Protein AF-A0A960KCV8-F1 (afdb_monomer)

Nearest PDB structures (foldseek):
  3l4b-assembly1_A  TM=9.527E-01  e=4.035E-05  Thermotoga maritima MSB8
  1yqd-assembly1_A  TM=7.669E-01  e=3.746E-02  Populus tremuloides
  3l4b-assembly1_H  T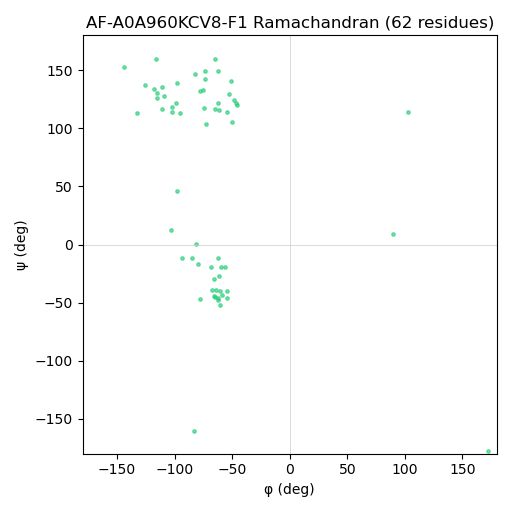M=7.762E-01  e=4.289E-02  Thermotoga maritima MSB8
  3l4b-assembly1_G  TM=7.819E-01  e=1.355E-01  Thermotoga maritima MSB8
  1p3d-assembly1_A  TM=7.026E-01  e=6.001E-01  Haemophilus influenzae

Foldseek 3Di:
DDPDPDDPPPPAEEEEQEFLAPVRLVVLVVSVVVVHAYEYEYCDPVSCVSHPPPRPHHYHNDHD

Solvent-accessible surface area (backbone atoms only — not comparable to full-atom values): 3965 Å² total; per-residue (Å²): 135,80,82,77,78,69,79,74,81,75,73,76,47,81,45,81,41,82,39,40,48,83,64,36,25,53,51,49,49,55,41,40,76,72,61,27,49,36,34,40,31,23,77,48,71,75,35,59,75,62,42,62,100,77,66,82,50,49,79,42,81,40,80,134

Secondary structure (DSSP, 8-state):
-----PPP-----EEEEE--SHHHHHHHHHHHHTT-EEEEEES-GGGGGGS-TT--SEEEES--

Structure (mmCIF, N/CA/C/O backbone):
data_AF-A0A960KCV8-F1
#
_entry.id   AF-A0A960KCV8-F1
#
loop_
_atom_site.group_PDB
_atom_site.id
_atom_site.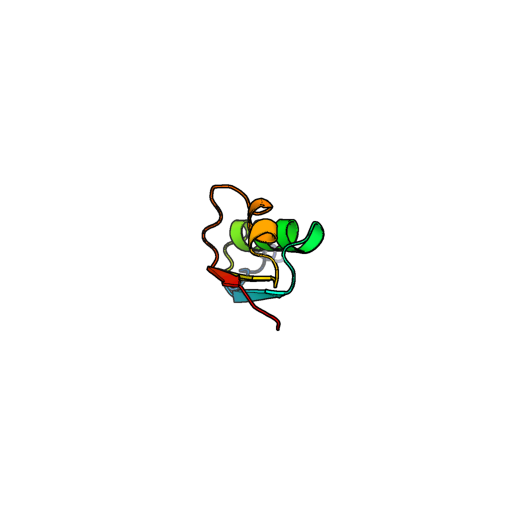type_symbol
_atom_site.label_atom_id
_atom_site.label_alt_id
_atom_site.label_comp_id
_atom_site.label_asym_id
_atom_site.label_entity_id
_atom_site.label_seq_id
_atom_site.pdbx_PDB_ins_code
_atom_site.Cartn_x
_atom_site.Cartn_y
_atom_site.Cartn_z
_atom_site.occupancy
_atom_site.B_iso_or_equiv
_atom_site.auth_seq_id
_atom_site.auth_comp_id
_atom_site.auth_asym_id
_atom_site.auth_atom_id
_atom_site.pdbx_PDB_model_num
ATOM 1 N N . MET A 1 1 ? -27.931 24.935 23.433 1.00 52.97 1 MET A N 1
ATOM 2 C CA . MET A 1 1 ? -26.811 23.972 23.467 1.00 52.97 1 MET A CA 1
ATOM 3 C C . MET A 1 1 ? -26.992 23.055 22.268 1.00 52.97 1 MET A C 1
ATOM 5 O O . MET A 1 1 ? -27.956 22.306 22.244 1.00 52.97 1 MET A O 1
ATOM 9 N N . LEU A 1 2 ? -26.206 23.246 21.207 1.00 52.28 2 LEU A N 1
ATOM 10 C CA . LEU A 1 2 ? -26.325 22.462 19.970 1.00 52.28 2 LEU A CA 1
ATOM 11 C C . LEU A 1 2 ? -25.775 21.046 20.214 1.00 52.28 2 LEU A C 1
ATOM 13 O O . LEU A 1 2 ? -24.773 20.932 20.926 1.00 52.28 2 LEU A O 1
ATOM 17 N N . PRO A 1 3 ? -26.369 19.981 19.645 1.00 55.16 3 PRO A N 1
ATOM 18 C CA . PRO A 1 3 ? -25.718 18.682 19.634 1.00 55.16 3 PRO A CA 1
ATOM 19 C C . PRO A 1 3 ? -24.412 18.810 18.843 1.00 55.16 3 PRO A C 1
ATOM 21 O O . PRO A 1 3 ? -24.401 19.234 17.687 1.00 55.16 3 PRO A O 1
ATOM 24 N N . SER A 1 4 ? -23.307 18.487 19.512 1.00 63.22 4 SER A N 1
ATOM 25 C CA . SER A 1 4 ? -22.007 18.246 18.894 1.00 63.22 4 SER A CA 1
ATOM 26 C C . SER A 1 4 ? -22.209 17.342 17.679 1.00 63.22 4 SER A C 1
ATOM 28 O O . SER A 1 4 ? -22.757 16.246 17.804 1.00 63.22 4 SER A O 1
ATOM 30 N N . ARG A 1 5 ? -21.838 17.831 16.495 1.00 57.03 5 ARG A N 1
ATOM 31 C CA . ARG A 1 5 ? -21.887 17.076 15.243 1.00 57.03 5 ARG A CA 1
ATOM 32 C C . ARG A 1 5 ? -21.097 15.781 15.464 1.00 57.03 5 ARG A C 1
ATOM 34 O O . ARG A 1 5 ? -19.891 15.845 15.690 1.00 57.03 5 ARG A O 1
ATOM 41 N N . ALA A 1 6 ? -21.771 14.628 15.436 1.00 61.62 6 ALA A N 1
ATOM 42 C CA . ALA A 1 6 ? -21.091 13.339 15.368 1.00 61.62 6 ALA A CA 1
ATOM 43 C C . ALA A 1 6 ? -20.080 13.397 14.205 1.00 61.62 6 ALA A C 1
ATOM 45 O O . ALA A 1 6 ? -20.398 14.036 13.190 1.00 61.62 6 ALA A O 1
ATOM 46 N N . PRO A 1 7 ? -18.868 12.823 14.342 1.00 57.78 7 PRO A N 1
ATOM 47 C CA . PRO A 1 7 ? -17.919 12.769 13.234 1.00 57.78 7 PRO A CA 1
ATOM 48 C C . PRO A 1 7 ? -18.674 12.248 12.012 1.00 57.78 7 PRO A C 1
ATOM 50 O O . PRO A 1 7 ? -19.379 11.247 12.113 1.00 57.78 7 PRO A O 1
ATOM 53 N N . SER A 1 8 ? -18.639 13.012 10.916 1.00 62.34 8 SER A N 1
ATOM 54 C CA . SER A 1 8 ? -19.371 12.697 9.690 1.00 62.34 8 SER A CA 1
ATOM 55 C C . SER A 1 8 ? -19.154 11.230 9.356 1.00 62.34 8 SER A C 1
ATOM 57 O O . SER A 1 8 ? -17.999 10.829 9.223 1.00 62.34 8 SER A O 1
ATOM 59 N N . GLU A 1 9 ? -20.233 10.455 9.257 1.00 61.38 9 GLU A N 1
ATOM 60 C CA . GLU A 1 9 ? -20.195 9.082 8.766 1.00 61.38 9 GLU A CA 1
ATOM 61 C C . GLU A 1 9 ? -19.421 9.095 7.445 1.00 61.38 9 GLU A C 1
ATOM 63 O O . GLU A 1 9 ? -19.876 9.662 6.448 1.00 61.38 9 GLU A O 1
ATOM 68 N N . VAL A 1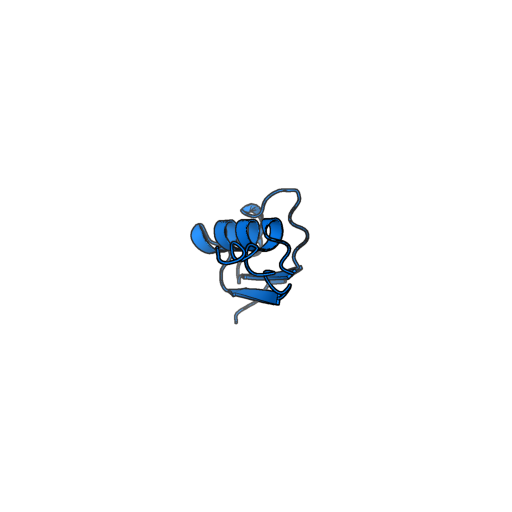 10 ? -18.181 8.605 7.472 1.00 64.88 10 VAL A N 1
ATOM 69 C CA . VAL A 1 10 ? -17.355 8.565 6.273 1.00 64.88 10 VAL A CA 1
ATOM 70 C C . VAL A 1 10 ? -17.964 7.453 5.439 1.00 64.88 10 VAL A C 1
ATOM 72 O O . VAL A 1 10 ? -17.841 6.277 5.776 1.00 64.88 10 VAL A O 1
ATOM 75 N N . SER A 1 11 ? -18.706 7.826 4.398 1.00 78.06 11 SER A N 1
ATOM 76 C CA . SER A 1 11 ? -19.318 6.865 3.490 1.00 78.06 11 SER A CA 1
ATOM 77 C C . SER A 1 11 ? -18.242 5.906 2.987 1.00 78.06 11 SER A C 1
ATOM 79 O O . SER A 1 11 ? -17.196 6.358 2.513 1.00 78.06 11 SER A O 1
ATOM 81 N N . ASN A 1 12 ? -18.481 4.599 3.078 1.00 86.94 12 ASN A N 1
ATOM 82 C CA . ASN A 1 12 ? -17.569 3.624 2.501 1.00 86.94 12 ASN A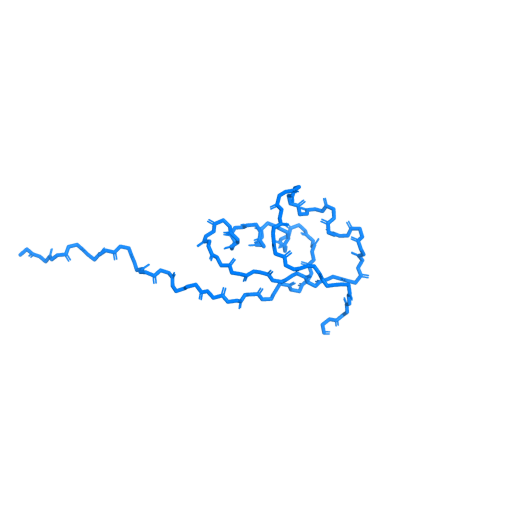 CA 1
ATOM 83 C C . ASN A 1 12 ? -17.555 3.796 0.969 1.00 86.94 12 ASN A C 1
ATOM 85 O O . ASN A 1 12 ? -18.588 3.634 0.320 1.00 86.94 12 ASN A O 1
ATOM 89 N N . VAL A 1 13 ? -16.407 4.170 0.398 1.00 95.44 13 VAL A N 1
ATOM 90 C CA . VAL A 1 13 ? -16.226 4.400 -1.040 1.00 95.44 13 VAL A CA 1
ATOM 91 C C . VAL A 1 13 ? -15.228 3.413 -1.624 1.00 95.44 13 VAL A C 1
ATOM 93 O O . VAL A 1 13 ? -14.398 2.843 -0.914 1.00 95.44 13 VAL A O 1
ATOM 96 N N . HIS A 1 14 ? -15.299 3.237 -2.941 1.00 96.44 14 HIS A N 1
ATOM 97 C CA . HIS A 1 14 ? -14.291 2.511 -3.695 1.00 96.44 14 HIS A CA 1
ATOM 98 C C . HIS A 1 14 ? -13.313 3.493 -4.345 1.00 96.44 14 HIS A C 1
ATOM 100 O O . HIS A 1 14 ? -13.725 4.352 -5.125 1.00 96.44 14 HIS A O 1
ATOM 106 N N . VAL A 1 15 ? -12.024 3.362 -4.032 1.00 97.38 15 VAL A N 1
ATOM 107 C CA . VAL A 1 15 ? -10.968 4.251 -4.525 1.00 97.38 15 VAL A CA 1
ATOM 108 C C . VAL A 1 15 ? -9.995 3.484 -5.409 1.00 97.38 15 VAL A C 1
ATOM 110 O O . VAL A 1 15 ? -9.466 2.445 -5.016 1.00 97.38 15 VAL A O 1
ATOM 113 N N . VAL A 1 16 ? -9.711 4.033 -6.590 1.00 97.75 16 VAL A N 1
ATOM 114 C CA . VAL A 1 16 ? -8.666 3.527 -7.485 1.00 97.75 16 VAL A CA 1
ATOM 115 C C . VAL A 1 16 ? -7.431 4.416 -7.365 1.00 97.75 16 VAL A C 1
ATOM 117 O O . VAL A 1 16 ? -7.475 5.604 -7.677 1.00 97.75 16 VAL A O 1
ATOM 120 N N . VAL A 1 17 ? -6.316 3.837 -6.929 1.00 97.62 17 VAL A N 1
ATOM 121 C CA . VAL A 1 17 ? -5.016 4.506 -6.817 1.00 97.62 17 VAL A CA 1
ATOM 122 C C . VAL A 1 17 ? -4.142 4.084 -7.993 1.00 97.62 17 VAL A C 1
ATOM 124 O O . VAL A 1 17 ? -3.746 2.925 -8.099 1.00 97.62 17 VAL A O 1
ATOM 127 N N . VAL A 1 18 ? -3.807 5.026 -8.875 1.00 97.50 18 VAL A N 1
ATOM 128 C CA . VAL A 1 18 ? -2.904 4.772 -10.008 1.00 97.50 18 VAL A CA 1
ATOM 129 C C . VAL A 1 18 ? -1.475 5.167 -9.627 1.00 97.50 18 VAL A C 1
ATOM 131 O O . VAL A 1 18 ? -1.163 6.340 -9.430 1.00 97.50 18 VAL A O 1
ATOM 134 N N . GLY A 1 19 ? -0.602 4.164 -9.545 1.00 97.38 19 GLY A N 1
ATOM 135 C CA . GLY A 1 19 ? 0.804 4.241 -9.159 1.00 97.38 19 GLY A CA 1
ATOM 136 C C . GLY A 1 19 ? 1.049 3.761 -7.726 1.00 97.38 19 GLY A C 1
ATOM 137 O O . GLY A 1 19 ? 0.676 4.431 -6.771 1.00 97.38 19 GLY A O 1
ATOM 138 N N . CYS A 1 20 ? 1.779 2.656 -7.555 1.00 97.94 20 CYS A N 1
ATOM 139 C CA . CYS A 1 20 ? 2.143 2.061 -6.262 1.00 97.94 20 CYS A CA 1
ATOM 140 C C . CYS A 1 20 ? 3.566 2.471 -5.826 1.00 97.94 20 CYS A C 1
ATOM 142 O O . CYS A 1 20 ? 4.412 1.662 -5.449 1.00 97.94 20 CYS A O 1
ATOM 144 N N . GLY A 1 21 ? 3.867 3.767 -5.942 1.00 97.00 21 GLY A N 1
ATOM 145 C CA . GLY A 1 21 ? 5.113 4.365 -5.455 1.00 97.00 21 GLY A CA 1
ATOM 146 C C . GLY A 1 21 ? 5.051 4.713 -3.964 1.00 97.00 21 GLY A C 1
ATOM 147 O O . GLY A 1 21 ? 4.182 4.249 -3.241 1.00 97.00 21 GLY A O 1
ATOM 148 N N . ARG A 1 22 ? 5.943 5.600 -3.506 1.00 96.44 22 ARG A N 1
ATOM 149 C CA . ARG A 1 22 ? 5.984 6.063 -2.101 1.00 96.44 22 ARG A CA 1
ATOM 150 C C . ARG A 1 22 ? 4.648 6.626 -1.606 1.00 96.44 22 ARG A C 1
ATOM 152 O O . ARG A 1 22 ? 4.222 6.309 -0.507 1.00 96.44 22 ARG A O 1
ATOM 159 N N . VAL A 1 23 ? 4.021 7.481 -2.414 1.00 97.75 23 VAL A N 1
ATOM 160 C CA . VAL A 1 23 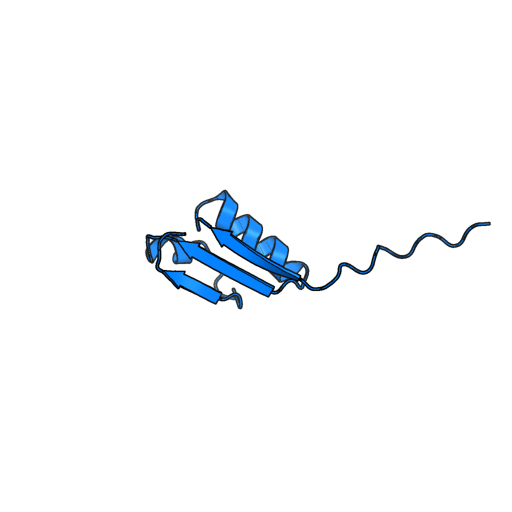? 2.763 8.145 -2.044 1.00 97.75 23 VAL A CA 1
ATOM 161 C C . VAL A 1 23 ? 1.587 7.193 -2.208 1.00 97.75 23 VAL A C 1
ATOM 163 O O . VAL A 1 23 ? 0.775 7.077 -1.302 1.00 97.75 23 VAL A O 1
ATOM 166 N N . GLY A 1 24 ? 1.512 6.482 -3.335 1.00 97.75 24 GLY A N 1
ATOM 167 C CA . GLY A 1 24 ? 0.372 5.620 -3.631 1.00 97.75 24 GLY A CA 1
ATOM 168 C C . GLY A 1 24 ? 0.214 4.449 -2.666 1.00 97.75 24 GLY A C 1
ATOM 169 O O . GLY A 1 24 ? -0.908 4.174 -2.257 1.00 97.75 24 GLY A O 1
ATOM 170 N N . SER A 1 25 ? 1.307 3.807 -2.233 1.00 98.00 25 SER A N 1
ATOM 171 C CA . SER A 1 25 ? 1.213 2.720 -1.248 1.00 98.00 25 SER A CA 1
ATOM 172 C C . SER A 1 25 ? 0.773 3.226 0.130 1.00 98.00 25 SER A C 1
ATOM 174 O O . SER A 1 25 ? -0.054 2.593 0.782 1.00 98.00 25 SER A O 1
ATOM 176 N N . GLY A 1 26 ? 1.269 4.396 0.551 1.00 98.06 26 GLY A N 1
ATOM 177 C CA . GLY A 1 26 ? 0.838 5.046 1.791 1.00 98.06 26 GLY A CA 1
ATOM 178 C C . GLY A 1 26 ? -0.629 5.473 1.744 1.00 98.06 26 GLY A C 1
ATOM 179 O O . GLY A 1 26 ? -1.380 5.192 2.671 1.00 98.06 26 GLY A O 1
ATOM 180 N N . LEU A 1 27 ? -1.057 6.082 0.635 1.00 97.88 27 LEU A N 1
ATOM 181 C CA . LEU A 1 27 ? -2.446 6.484 0.427 1.00 97.88 27 LEU A CA 1
ATOM 182 C C . LEU A 1 27 ? -3.390 5.276 0.427 1.00 97.88 27 LEU A C 1
ATOM 184 O O . LEU A 1 27 ? -4.417 5.314 1.096 1.00 97.88 27 LEU A O 1
ATOM 188 N N . ALA A 1 28 ? -3.035 4.204 -0.287 1.00 98.12 28 ALA A N 1
ATOM 189 C CA . ALA A 1 28 ? -3.828 2.979 -0.334 1.00 98.12 28 ALA A CA 1
ATOM 190 C C . ALA A 1 28 ? -4.020 2.373 1.062 1.00 98.12 28 ALA A C 1
ATOM 192 O O . ALA A 1 28 ? -5.138 2.016 1.422 1.00 98.12 28 ALA A O 1
ATOM 193 N N . ARG A 1 29 ? -2.950 2.342 1.866 1.00 97.31 29 ARG A N 1
ATOM 194 C CA . ARG A 1 29 ? -2.999 1.904 3.262 1.00 97.31 29 ARG A CA 1
ATOM 195 C C . ARG A 1 29 ? -3.938 2.772 4.101 1.00 97.31 29 ARG A C 1
ATOM 197 O O . ARG A 1 29 ? -4.819 2.237 4.756 1.00 97.31 29 ARG A O 1
ATOM 204 N N . THR A 1 30 ? -3.782 4.096 4.074 1.00 96.19 30 THR A N 1
ATOM 205 C CA . THR A 1 30 ? -4.627 4.996 4.878 1.00 96.19 30 THR A CA 1
ATOM 206 C C . THR A 1 30 ? -6.104 4.878 4.506 1.00 96.19 30 THR A C 1
ATOM 208 O O . THR A 1 30 ? -6.962 4.900 5.385 1.00 96.19 30 THR A O 1
ATOM 211 N N . LEU A 1 31 ? -6.414 4.744 3.214 1.00 95.81 31 LEU A N 1
ATOM 212 C CA . LEU A 1 31 ? -7.789 4.581 2.743 1.00 95.81 31 LEU A CA 1
ATOM 213 C C . LEU A 1 31 ? -8.397 3.252 3.208 1.00 95.81 31 LEU A C 1
ATOM 215 O O . LEU A 1 31 ? -9.523 3.246 3.698 1.00 95.81 31 LEU A O 1
ATOM 219 N N . GLU A 1 32 ? -7.645 2.156 3.109 1.00 95.19 32 GLU A N 1
ATOM 220 C CA . GLU A 1 32 ? -8.063 0.846 3.615 1.00 95.19 32 GLU A CA 1
ATOM 221 C C . GLU A 1 32 ? -8.274 0.858 5.137 1.00 95.19 32 GLU A C 1
ATOM 223 O O . GLU A 1 32 ? -9.322 0.427 5.614 1.00 95.19 32 GLU A O 1
ATOM 228 N N . GLU A 1 33 ? -7.328 1.414 5.902 1.00 93.75 33 GLU A N 1
ATOM 229 C CA . GLU A 1 33 ? -7.429 1.561 7.364 1.00 93.75 33 GLU A CA 1
ATOM 230 C C . GLU A 1 33 ? -8.627 2.439 7.775 1.00 93.75 33 GLU A C 1
ATOM 232 O O . GLU A 1 33 ? -9.191 2.258 8.853 1.00 93.75 33 GLU A O 1
ATOM 237 N N . SER A 1 34 ? -9.052 3.358 6.901 1.00 93.75 34 SER A N 1
ATOM 238 C CA . SER A 1 34 ? -10.251 4.192 7.085 1.00 93.75 34 SER A CA 1
ATOM 239 C C . SER A 1 34 ? -11.556 3.476 6.705 1.00 93.75 34 SER A C 1
ATOM 241 O O . SER A 1 34 ? -12.631 4.066 6.802 1.00 93.75 34 SER A O 1
ATOM 243 N N . GLY A 1 35 ? -11.484 2.213 6.277 1.00 93.38 35 GLY A N 1
ATOM 244 C CA . GLY A 1 35 ? -12.634 1.380 5.933 1.00 93.38 35 GLY A CA 1
ATOM 245 C C . GLY A 1 35 ? -13.080 1.473 4.475 1.00 93.38 35 GLY A C 1
ATOM 246 O O . GLY A 1 35 ? -14.136 0.937 4.146 1.00 93.38 35 GLY A O 1
ATOM 247 N N . HIS A 1 36 ? -12.309 2.132 3.603 1.00 95.56 36 HIS A N 1
ATOM 248 C CA . HIS A 1 36 ? -12.607 2.216 2.174 1.00 95.56 36 HIS A CA 1
ATOM 249 C C . HIS A 1 36 ? -12.127 0.982 1.412 1.00 95.56 36 HIS A C 1
ATOM 251 O O . HIS A 1 36 ? -11.073 0.416 1.696 1.00 95.56 36 HIS A O 1
ATOM 257 N N . SER A 1 37 ? -12.865 0.599 0.370 1.00 97.25 37 SER A N 1
ATOM 258 C CA . SER A 1 37 ? -12.372 -0.379 -0.599 1.00 97.25 37 SER A CA 1
ATOM 259 C C . SER A 1 37 ? -11.344 0.281 -1.516 1.00 97.25 37 SER A C 1
ATOM 261 O O . SER 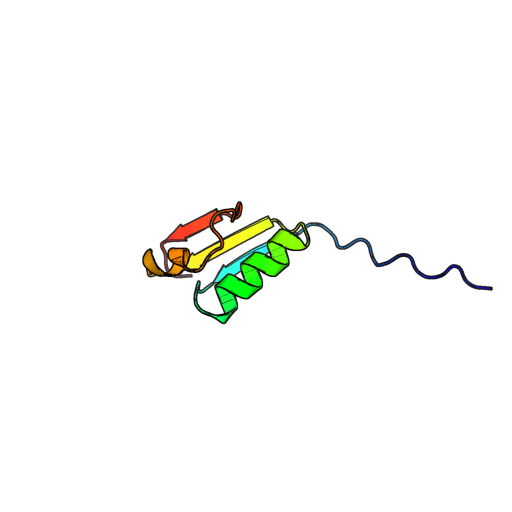A 1 37 ? -11.597 1.354 -2.063 1.00 97.25 37 SER A O 1
ATOM 263 N N . VAL A 1 38 ? -10.198 -0.365 -1.732 1.00 98.06 38 VAL A N 1
ATOM 264 C CA . VAL A 1 38 ? -9.114 0.194 -2.549 1.00 98.06 38 VAL A CA 1
ATOM 265 C C . VAL A 1 38 ? -8.709 -0.778 -3.653 1.00 98.06 38 VAL A C 1
ATOM 267 O O . VAL A 1 38 ? -8.559 -1.977 -3.420 1.00 98.06 38 VAL A O 1
ATOM 270 N N . ALA A 1 39 ? -8.497 -0.257 -4.860 1.00 98.06 39 ALA A N 1
ATOM 271 C CA . ALA A 1 39 ? -7.773 -0.934 -5.928 1.00 98.06 39 ALA A CA 1
ATOM 272 C C . ALA A 1 39 ? -6.519 -0.128 -6.295 1.00 98.06 39 ALA A C 1
ATOM 274 O O . ALA A 1 39 ? -6.593 1.084 -6.480 1.00 98.06 39 ALA A O 1
ATOM 275 N N . VAL A 1 40 ? -5.368 -0.783 -6.425 1.00 98.12 40 VAL A N 1
ATOM 276 C CA . VAL A 1 40 ? -4.092 -0.149 -6.776 1.00 98.12 40 VAL A CA 1
ATOM 277 C C . VAL A 1 40 ? -3.625 -0.661 -8.130 1.00 98.12 40 VAL A C 1
ATOM 279 O O . VAL A 1 40 ? -3.488 -1.868 -8.331 1.00 98.12 40 VAL A O 1
ATOM 282 N N . VAL A 1 41 ? -3.348 0.261 -9.048 1.00 98.31 41 VAL A N 1
ATOM 283 C CA . VAL A 1 41 ? -2.842 -0.036 -10.392 1.00 98.31 41 VAL A CA 1
ATOM 284 C C . VAL A 1 41 ? -1.383 0.397 -10.487 1.00 98.31 41 VAL A C 1
ATOM 286 O O . VAL A 1 41 ? -1.066 1.549 -10.212 1.00 98.31 41 VAL A O 1
ATOM 289 N N . ASP A 1 42 ? -0.477 -0.479 -10.912 1.00 98.25 42 ASP A N 1
ATOM 290 C CA . ASP A 1 42 ? 0.884 -0.086 -11.303 1.00 98.25 42 ASP A CA 1
ATOM 291 C C . ASP A 1 42 ? 1.357 -0.945 -12.476 1.00 98.25 42 ASP A C 1
ATOM 293 O O . ASP A 1 42 ? 0.943 -2.091 -12.637 1.00 98.25 42 ASP A O 1
ATOM 297 N N . ARG A 1 43 ? 2.258 -0.397 -13.292 1.00 97.31 43 ARG A N 1
ATOM 298 C CA . ARG A 1 43 ? 2.846 -1.092 -14.445 1.00 97.31 43 ARG A CA 1
ATOM 299 C C . ARG A 1 43 ? 3.963 -2.060 -14.049 1.00 97.31 43 ARG A C 1
ATOM 301 O O . ARG A 1 43 ? 4.383 -2.880 -14.857 1.00 97.31 43 ARG A O 1
ATOM 308 N N . ARG A 1 44 ? 4.505 -1.928 -12.835 1.00 97.38 44 ARG A N 1
ATOM 309 C CA . ARG A 1 44 ? 5.571 -2.778 -12.292 1.00 97.38 44 ARG A CA 1
ATOM 310 C C . ARG A 1 44 ? 5.000 -3.628 -11.170 1.00 97.38 44 ARG A C 1
ATOM 312 O O . ARG A 1 44 ? 4.665 -3.095 -10.120 1.00 97.38 44 ARG A O 1
ATOM 319 N N . SER A 1 45 ? 5.003 -4.947 -11.340 1.00 96.56 45 SER A N 1
ATOM 320 C CA . SER A 1 45 ? 4.575 -5.889 -10.294 1.00 96.56 45 SER A CA 1
ATOM 321 C C . SER A 1 45 ? 5.324 -5.681 -8.971 1.00 96.56 45 SER A C 1
ATOM 323 O O . SER A 1 45 ? 4.706 -5.653 -7.914 1.00 96.56 45 SER A O 1
ATOM 325 N N . LYS A 1 46 ? 6.636 -5.409 -9.032 1.00 97.88 46 LYS A N 1
ATOM 326 C CA . LYS A 1 46 ? 7.469 -5.102 -7.853 1.00 97.88 46 LYS A CA 1
ATOM 327 C C . LYS A 1 46 ? 7.022 -3.868 -7.064 1.00 97.88 46 LYS A C 1
ATOM 329 O O . LYS A 1 46 ? 7.425 -3.690 -5.924 1.00 97.88 46 LYS A O 1
ATOM 334 N N . ALA A 1 47 ? 6.231 -2.969 -7.653 1.00 97.75 47 ALA A N 1
ATOM 335 C CA . ALA A 1 47 ? 5.728 -1.810 -6.924 1.00 97.75 47 ALA A CA 1
ATOM 336 C C . ALA A 1 47 ? 4.760 -2.227 -5.802 1.00 97.75 47 ALA A C 1
ATOM 338 O O . ALA A 1 47 ? 4.729 -1.569 -4.763 1.00 97.75 47 ALA A O 1
ATOM 339 N N . PHE A 1 48 ? 4.037 -3.340 -5.978 1.00 97.81 48 PHE A N 1
ATOM 340 C CA . PHE A 1 48 ? 3.103 -3.870 -4.982 1.00 97.81 48 PHE A CA 1
ATOM 341 C C . PHE A 1 48 ? 3.795 -4.404 -3.724 1.00 97.81 48 PHE A C 1
ATOM 343 O O . PHE A 1 48 ? 3.169 -4.420 -2.675 1.00 97.81 48 PHE A O 1
ATOM 350 N N . GLU A 1 49 ? 5.094 -4.721 -3.775 1.00 97.38 49 GLU A N 1
ATOM 351 C CA . GLU A 1 49 ? 5.900 -5.078 -2.590 1.00 97.38 49 GLU A CA 1
ATOM 352 C C . GLU A 1 49 ? 5.989 -3.927 -1.562 1.00 97.38 49 GLU A C 1
ATOM 354 O O . GLU A 1 49 ? 6.459 -4.117 -0.447 1.00 97.38 49 GLU A O 1
ATOM 359 N N . ARG A 1 50 ? 5.564 -2.706 -1.927 1.00 97.50 50 ARG A N 1
ATOM 360 C CA . ARG A 1 50 ? 5.476 -1.548 -1.016 1.00 97.50 50 ARG A CA 1
ATOM 361 C C . ARG A 1 50 ? 4.177 -1.497 -0.213 1.00 97.50 50 ARG A C 1
ATOM 363 O O . ARG A 1 50 ? 4.055 -0.632 0.656 1.00 97.50 50 ARG A O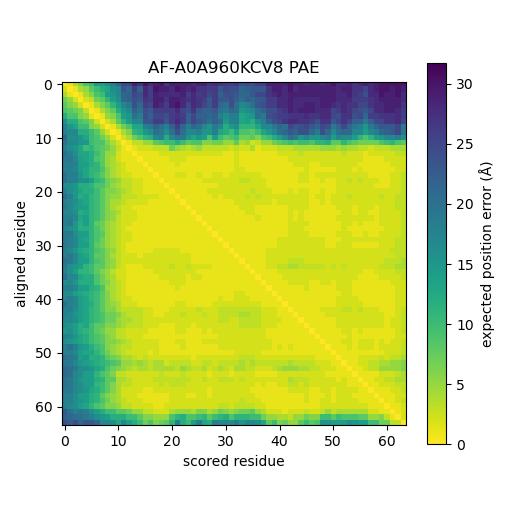 1
ATOM 370 N N . LEU A 1 51 ? 3.191 -2.318 -0.565 1.00 97.81 51 LEU A N 1
ATOM 371 C CA . LEU A 1 51 ? 1.954 -2.449 0.196 1.00 97.81 51 LEU A CA 1
ATOM 372 C C . LEU A 1 51 ? 2.243 -3.238 1.480 1.00 97.81 51 LEU A C 1
ATOM 374 O O . LEU A 1 51 ? 3.162 -4.056 1.492 1.00 97.81 51 LEU A O 1
ATOM 378 N N . PRO A 1 52 ? 1.510 -2.981 2.573 1.00 95.19 52 PRO A N 1
ATOM 379 C CA . PRO A 1 52 ? 1.673 -3.768 3.789 1.00 95.19 52 PRO A CA 1
ATOM 380 C C . PRO A 1 52 ? 1.306 -5.239 3.535 1.00 95.19 52 PRO A C 1
ATOM 382 O O . PRO A 1 52 ? 0.402 -5.515 2.749 1.00 95.19 52 PRO A O 1
ATOM 385 N N . ASP A 1 53 ? 1.940 -6.172 4.253 1.00 91.94 53 ASP A N 1
ATOM 386 C CA . ASP A 1 53 ? 1.716 -7.627 4.115 1.00 91.94 53 ASP A CA 1
ATOM 387 C C . ASP A 1 53 ? 0.243 -8.055 4.308 1.00 91.94 53 ASP A C 1
ATOM 389 O O . ASP A 1 53 ? -0.156 -9.137 3.886 1.00 91.94 53 ASP A O 1
ATOM 393 N N . GLY A 1 54 ? -0.572 -7.201 4.939 1.00 92.56 54 GLY A N 1
ATOM 394 C CA . GLY A 1 54 ? -2.007 -7.397 5.165 1.00 92.56 54 GLY A CA 1
ATOM 395 C C . GLY A 1 54 ? -2.933 -6.598 4.244 1.00 92.56 54 GLY A C 1
ATOM 396 O O . GLY A 1 54 ? -4.119 -6.508 4.548 1.00 92.56 54 GLY A O 1
ATOM 397 N N . PHE A 1 55 ? -2.425 -5.994 3.166 1.00 96.19 55 PHE A N 1
ATOM 398 C CA . PHE A 1 55 ? -3.258 -5.231 2.236 1.00 96.19 55 PHE A CA 1
ATOM 399 C C . PHE A 1 55 ? -4.316 -6.135 1.582 1.00 96.19 55 PHE A C 1
ATOM 401 O O . PHE A 1 55 ? -3.998 -7.063 0.839 1.00 96.19 55 PHE A O 1
ATOM 408 N N . SER A 1 56 ? -5.581 -5.844 1.861 1.00 95.50 56 SER A N 1
ATOM 409 C CA . SER A 1 56 ? -6.777 -6.545 1.382 1.00 95.50 56 SER A CA 1
ATOM 410 C C . SER A 1 56 ? -7.369 -5.936 0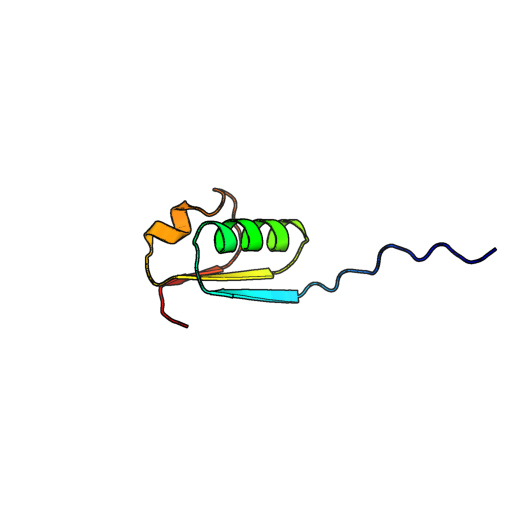.106 1.00 95.50 56 SER A C 1
ATOM 412 O O . SER A 1 56 ? -8.233 -6.539 -0.537 1.00 95.50 56 SER A O 1
ATOM 414 N N . GLY A 1 57 ? -6.903 -4.746 -0.285 1.00 94.19 57 GLY A N 1
ATOM 415 C CA . GLY A 1 57 ? -7.285 -4.107 -1.537 1.00 94.19 57 GLY A CA 1
ATOM 416 C C . GLY A 1 57 ? -6.825 -4.875 -2.783 1.00 94.19 57 GLY A C 1
ATOM 417 O O . GLY A 1 57 ? -5.902 -5.690 -2.770 1.00 94.19 57 GLY A O 1
ATOM 418 N N . LYS A 1 58 ? -7.468 -4.597 -3.919 1.00 97.56 58 LYS A N 1
ATOM 419 C CA . LYS A 1 58 ? -7.163 -5.270 -5.187 1.00 97.56 58 LYS A CA 1
ATOM 420 C C . LYS A 1 58 ? -5.892 -4.698 -5.812 1.00 97.56 58 LYS A C 1
ATOM 422 O O . LYS A 1 58 ? -5.791 -3.490 -5.992 1.00 97.56 58 LYS A O 1
ATOM 427 N N . THR A 1 59 ? -4.963 -5.544 -6.243 1.00 97.75 59 THR A N 1
ATOM 428 C CA . THR A 1 59 ? -3.828 -5.124 -7.080 1.00 97.75 59 THR A CA 1
ATOM 429 C C . THR A 1 59 ? -4.115 -5.410 -8.552 1.00 97.75 59 THR A C 1
ATOM 431 O O . THR A 1 59 ? -4.702 -6.434 -8.908 1.00 97.75 59 THR A O 1
ATOM 434 N N . VAL A 1 60 ? -3.745 -4.480 -9.431 1.00 97.88 60 VAL A N 1
ATOM 435 C CA . VAL A 1 60 ? -3.939 -4.597 -10.881 1.00 97.88 60 VAL A CA 1
ATOM 436 C C . VAL A 1 60 ? -2.640 -4.226 -11.585 1.00 97.88 60 VAL A C 1
ATOM 438 O O . VAL A 1 60 ? -2.213 -3.072 -11.559 1.00 97.88 60 VAL A O 1
ATOM 441 N N . LEU A 1 61 ? -2.006 -5.202 -12.236 1.00 97.88 61 LEU A N 1
ATOM 442 C CA . LEU A 1 61 ? -0.866 -4.936 -13.108 1.00 97.88 61 LEU A CA 1
ATOM 443 C C . LEU A 1 61 ? -1.369 -4.311 -14.412 1.00 97.88 61 LEU A C 1
ATOM 445 O O . LEU A 1 61 ? -2.111 -4.950 -15.156 1.00 97.88 61 LEU A O 1
ATOM 449 N N . GLY A 1 62 ? -0.959 -3.081 -14.701 1.00 93.75 62 GLY A N 1
ATOM 450 C CA . GLY A 1 62 ? -1.398 -2.401 -15.912 1.00 93.75 62 GLY A CA 1
ATOM 451 C C . GLY A 1 62 ? -0.988 -0.940 -15.989 1.00 93.75 62 GLY A C 1
ATOM 452 O O . GLY A 1 62 ? -0.296 -0.399 -15.125 1.00 93.75 62 GLY A O 1
ATOM 453 N N . VAL A 1 63 ? -1.429 -0.303 -17.064 1.00 85.69 63 VAL A N 1
ATOM 454 C CA . VAL A 1 63 ? -1.385 1.147 -17.238 1.00 85.69 63 VAL A CA 1
ATOM 455 C C . VAL A 1 63 ? -2.821 1.657 -17.187 1.00 85.69 63 VAL A C 1
ATOM 457 O O . VAL A 1 63 ? -3.714 0.998 -17.718 1.00 85.69 63 VAL A O 1
ATOM 460 N N . GLY A 1 64 ? -3.027 2.753 -16.454 1.00 68.19 64 GLY A N 1
ATOM 461 C CA . GLY A 1 64 ? -4.315 3.446 -16.396 1.00 68.19 64 GLY A CA 1
ATOM 462 C C . GLY A 1 64 ? -4.627 4.170 -17.693 1.00 68.19 64 GLY A C 1
ATOM 463 O O . GLY A 1 64 ? -3.656 4.518 -18.406 1.00 68.19 64 GLY A O 1
#

Mean predicted aligned error: 6.61 Å

Sequence (64 aa):
MLPSRAPSEVSNVHVVVVGCGRVGSGLARTLEESGHSVAVVDRRSKAFERLPDGFSGKTVLGVG

pLDDT: mean 89.73, std 14.19, range [52.28, 98.31]

Radius of gyration: 14.69 Å; Cα contacts (8 Å, |Δi|>4): 97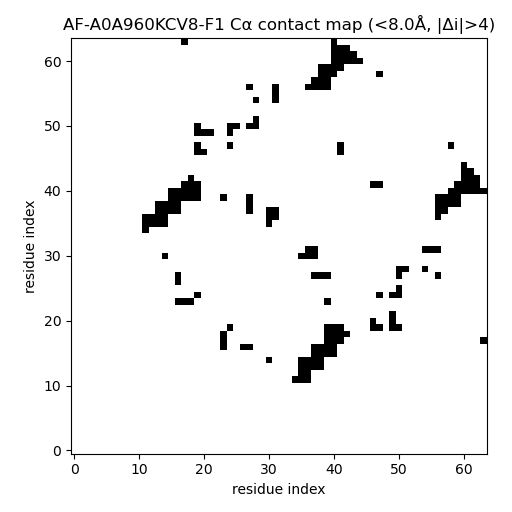; chains: 1; bounding box: 34×32×41 Å